Protein AF-A0A3M5R274-F1 (afdb_monomer)

Nearest PDB structures (foldseek):
  5cy2-assembly2_F  TM=9.081E-01  e=4.131E-01  Escherichia coli
  4ldz-assembly1_B  TM=8.921E-01  e=5.485E-01  Bacillus subtilis subsp. subtilis str. 168
  3c57-assembly1_A  TM=8.445E-01  e=5.888E-01  Mycobacterium tuberculosis
  4zms-assembly1_B  TM=8.565E-01  e=9.673E-01  S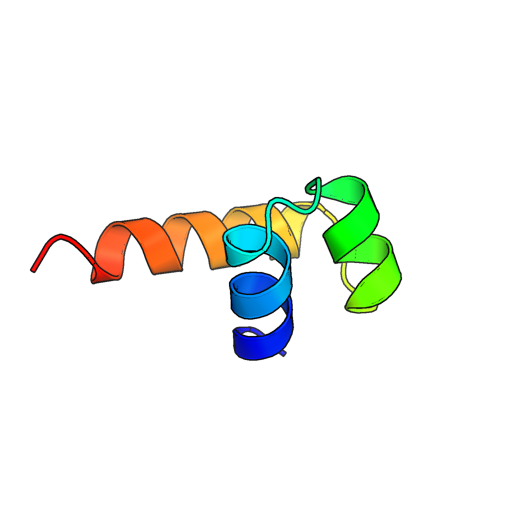treptococcus pneumoniae R6
  1gdt-assembly1_B  TM=9.163E-01  e=1.379E+00  Escherichia coli

Radius of gyration: 9.45 Å; Cα contacts (8 Å, |Δi|>4): 32; chains: 1; bounding box: 22×17×26 Å

Organism: NCBI:txid264453

Mean predicted aligned error: 3.49 Å

Secondary structure (DSSP, 8-state):
-HHHHHHHHHTT--HHHHHHHHT--HHHHHHHHHHHHHHTT-

Sequence (42 aa):
MHERVIALKSGGCSIAETARLAGVSVSQVKRVWAQNQTKDKV

pLDDT: mean 89.26, std 10.6, range [50.75, 95.94]

Foldseek 3Di:
DLVQLVVCVVVVHDLVRSCVVVVHDSVVSVVSVVVVVVVVPD

Solvent-accessible surface area (backbone atoms only — not comparable to full-atom values): 2476 Å² total; per-residue (Å²): 113,65,65,58,42,48,53,36,46,76,70,68,44,51,60,68,56,35,14,64,77,62,72,46,55,52,70,55,46,52,53,50,52,51,55,51,62,60,63,72,76,114

Structure (mmCIF, N/CA/C/O backbone):
data_AF-A0A3M5R274-F1
#
_entry.id   AF-A0A3M5R274-F1
#
loop_
_atom_site.group_PDB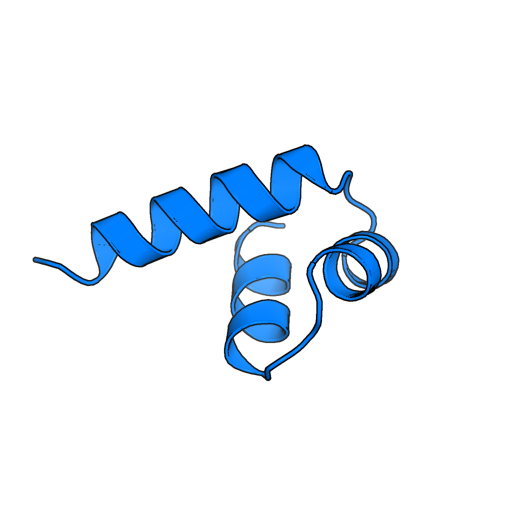
_atom_site.id
_atom_site.type_symbol
_atom_site.label_atom_id
_atom_site.label_alt_id
_atom_site.label_comp_id
_atom_site.label_asym_id
_atom_site.label_entity_id
_atom_site.label_seq_id
_atom_site.pdbx_PDB_ins_code
_atom_site.Cartn_x
_atom_site.Cartn_y
_atom_site.Cartn_z
_atom_site.occupancy
_atom_site.B_iso_or_equiv
_atom_site.auth_seq_id
_atom_site.auth_comp_id
_atom_site.auth_asym_id
_atom_site.auth_atom_id
_atom_site.pdbx_PDB_model_num
ATOM 1 N N . MET A 1 1 ? -8.622 0.767 -8.074 1.00 61.50 1 MET A N 1
ATOM 2 C CA . MET A 1 1 ? -7.193 1.171 -7.959 1.00 61.50 1 MET A CA 1
ATOM 3 C C . MET A 1 1 ? -6.748 1.344 -6.506 1.00 61.50 1 MET A C 1
ATOM 5 O O . MET A 1 1 ? -5.692 0.833 -6.157 1.00 61.50 1 MET A O 1
ATOM 9 N N . HIS A 1 2 ? -7.544 2.004 -5.650 1.00 82.75 2 HIS A N 1
ATOM 10 C CA . HIS A 1 2 ? -7.219 2.166 -4.224 1.00 82.75 2 HIS A CA 1
ATOM 11 C C . HIS A 1 2 ? -7.116 0.833 -3.469 1.00 82.75 2 HIS A C 1
ATOM 13 O O . HIS A 1 2 ? -6.165 0.644 -2.723 1.00 82.75 2 HIS A O 1
ATOM 19 N N . GLU A 1 3 ? -8.009 -0.124 -3.735 1.00 87.94 3 GLU A N 1
ATOM 20 C CA . GLU A 1 3 ? -7.987 -1.445 -3.084 1.00 87.94 3 GLU A CA 1
ATOM 21 C C . GLU A 1 3 ? -6.691 -2.219 -3.341 1.00 87.94 3 GLU A C 1
ATOM 23 O O . GLU A 1 3 ? -6.138 -2.812 -2.426 1.00 87.94 3 GLU A O 1
ATOM 28 N N . ARG A 1 4 ? -6.140 -2.148 -4.561 1.00 92.19 4 ARG A N 1
ATOM 29 C CA . ARG A 1 4 ? -4.870 -2.806 -4.904 1.00 92.19 4 ARG A CA 1
ATOM 30 C C . ARG A 1 4 ? -3.689 -2.185 -4.155 1.00 92.19 4 ARG A C 1
ATOM 32 O O . ARG A 1 4 ? -2.810 -2.906 -3.702 1.00 92.19 4 ARG A O 1
ATOM 39 N N . VAL A 1 5 ? -3.690 -0.861 -3.980 1.00 94.00 5 VAL A N 1
ATOM 40 C CA . VAL A 1 5 ? -2.692 -0.154 -3.160 1.00 94.00 5 VAL A CA 1
ATOM 41 C C . VAL A 1 5 ? -2.811 -0.557 -1.689 1.00 94.00 5 VAL A C 1
ATOM 43 O O . VAL A 1 5 ? -1.793 -0.829 -1.059 1.00 94.00 5 VAL A O 1
ATOM 46 N N . ILE A 1 6 ? -4.034 -0.619 -1.156 1.00 93.00 6 ILE A N 1
ATOM 47 C CA . ILE A 1 6 ? -4.296 -1.004 0.237 1.00 93.00 6 ILE A CA 1
ATOM 48 C C 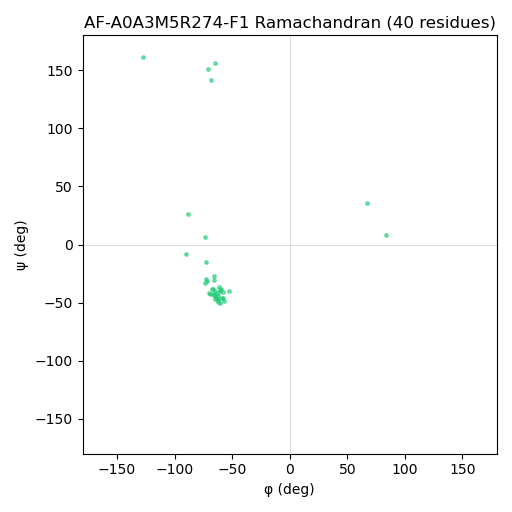. ILE A 1 6 ? -3.881 -2.460 0.474 1.00 93.00 6 ILE A C 1
ATOM 50 O O . ILE A 1 6 ? -3.139 -2.716 1.412 1.00 93.00 6 ILE A O 1
ATOM 54 N N . ALA A 1 7 ? -4.258 -3.390 -0.407 1.00 94.12 7 ALA A N 1
ATOM 55 C CA . ALA A 1 7 ? -3.893 -4.803 -0.301 1.00 94.12 7 ALA A CA 1
ATOM 56 C C . ALA A 1 7 ? -2.369 -5.011 -0.299 1.00 94.12 7 ALA A C 1
ATOM 58 O O . ALA A 1 7 ? -1.838 -5.713 0.559 1.00 94.12 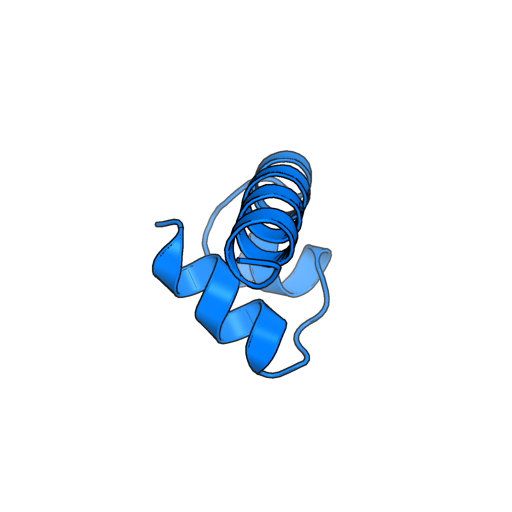7 ALA A O 1
ATOM 59 N N . LEU A 1 8 ? -1.647 -4.344 -1.207 1.00 93.69 8 LEU A N 1
ATOM 60 C CA . LEU A 1 8 ? -0.184 -4.414 -1.271 1.00 93.69 8 LEU A CA 1
ATOM 61 C C . LEU A 1 8 ? 0.476 -3.789 -0.032 1.00 93.69 8 LEU A C 1
ATOM 63 O O . LEU A 1 8 ? 1.405 -4.368 0.531 1.00 93.69 8 LEU A O 1
ATOM 67 N N . LYS A 1 9 ? -0.008 -2.627 0.427 1.00 93.62 9 LYS A N 1
ATOM 68 C CA . LYS A 1 9 ? 0.521 -1.959 1.625 1.00 93.62 9 LYS A CA 1
ATOM 69 C C . LYS A 1 9 ? 0.257 -2.751 2.903 1.00 93.62 9 LYS A C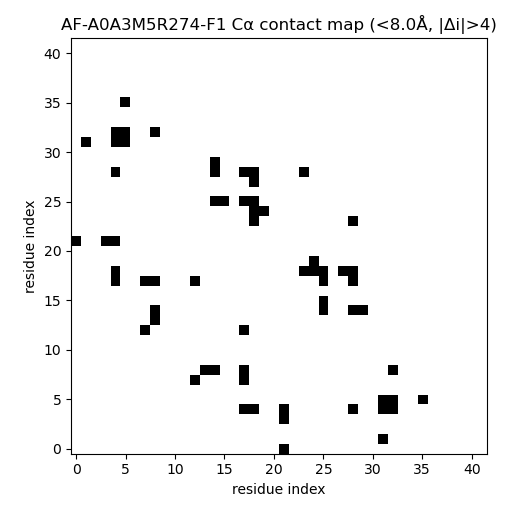 1
ATOM 71 O O . LYS A 1 9 ? 1.175 -2.859 3.715 1.00 93.62 9 LYS A O 1
ATOM 76 N N . SER A 1 10 ? -0.938 -3.314 3.060 1.00 90.94 10 SER A N 1
ATOM 77 C CA . SER A 1 10 ? -1.278 -4.199 4.178 1.00 90.94 10 SER A CA 1
ATOM 78 C C . SER A 1 10 ? -0.480 -5.501 4.139 1.00 90.94 10 SER A C 1
ATOM 80 O O . SER A 1 10 ? -0.121 -6.018 5.189 1.00 90.94 10 SER A O 1
ATOM 82 N N . GLY A 1 11 ? -0.108 -5.985 2.950 1.00 91.69 11 GLY A N 1
ATOM 83 C CA . GLY A 1 11 ? 0.817 -7.109 2.772 1.00 91.69 11 GLY A CA 1
ATOM 84 C C . GLY A 1 11 ? 2.291 -6.792 3.065 1.00 91.69 11 GLY A C 1
ATOM 85 O O . GLY A 1 11 ? 3.150 -7.621 2.785 1.00 91.69 11 GLY A O 1
ATOM 86 N N . GLY A 1 12 ? 2.614 -5.599 3.582 1.00 92.62 12 GLY A N 1
ATOM 87 C CA . GLY A 1 12 ? 3.984 -5.207 3.939 1.00 92.62 12 GLY A CA 1
ATOM 88 C C . GLY A 1 12 ? 4.824 -4.680 2.774 1.00 92.62 12 GLY A C 1
ATOM 89 O O . GLY A 1 12 ? 6.019 -4.432 2.932 1.00 92.62 12 GLY A O 1
ATOM 90 N N . CYS A 1 13 ? 4.226 -4.457 1.603 1.00 93.25 13 CYS A N 1
ATOM 91 C CA . CYS A 1 13 ? 4.959 -3.968 0.444 1.00 93.25 13 CYS A CA 1
ATOM 92 C C . CYS A 1 13 ? 5.428 -2.508 0.645 1.00 93.25 13 CYS A C 1
ATOM 94 O O . CYS A 1 13 ? 4.722 -1.649 1.203 1.00 93.25 13 CYS A O 1
ATOM 96 N N . SER A 1 14 ? 6.636 -2.203 0.166 1.00 94.75 14 SER A N 1
ATOM 97 C CA . SER A 1 14 ? 7.191 -0.844 0.167 1.00 94.75 14 SER A CA 1
ATOM 98 C C . SER A 1 14 ? 6.388 0.084 -0.744 1.00 94.75 14 SER A C 1
ATOM 100 O O . SER A 1 14 ? 5.741 -0.352 -1.690 1.00 94.75 14 SER A O 1
ATOM 102 N N . ILE A 1 15 ? 6.434 1.396 -0.492 1.00 93.50 15 ILE A N 1
ATOM 103 C CA . ILE A 1 15 ? 5.659 2.383 -1.268 1.00 93.50 15 ILE A CA 1
ATOM 104 C C . ILE A 1 15 ? 6.071 2.392 -2.749 1.00 93.50 15 ILE A C 1
ATOM 106 O O . ILE A 1 15 ? 5.205 2.427 -3.619 1.00 93.50 15 ILE A O 1
ATOM 110 N N . ALA A 1 16 ? 7.376 2.356 -3.034 1.00 94.69 16 ALA A N 1
ATOM 111 C CA . ALA A 1 16 ? 7.897 2.328 -4.402 1.00 94.69 16 ALA A CA 1
ATOM 112 C C . ALA A 1 16 ? 7.512 1.036 -5.140 1.00 94.69 16 ALA A C 1
ATOM 114 O O . ALA A 1 16 ? 7.114 1.077 -6.302 1.00 94.69 16 ALA A O 1
ATOM 115 N N . GLU A 1 17 ? 7.555 -0.095 -4.439 1.00 95.00 17 GLU A N 1
ATOM 116 C CA . GLU A 1 17 ? 7.174 -1.385 -5.007 1.00 95.00 17 GLU A CA 1
ATOM 117 C C . GLU A 1 17 ? 5.663 -1.467 -5.243 1.00 95.00 17 GLU A C 1
ATOM 119 O O . GLU A 1 17 ? 5.209 -1.845 -6.319 1.00 95.00 17 GLU A O 1
ATOM 124 N N . THR A 1 18 ? 4.868 -0.962 -4.298 1.00 95.94 18 THR A N 1
ATOM 125 C CA . THR A 1 18 ? 3.417 -0.807 -4.462 1.00 95.94 18 THR A CA 1
ATOM 126 C C . THR A 1 18 ? 3.085 0.077 -5.664 1.00 95.94 18 THR A C 1
ATOM 128 O O . THR A 1 18 ? 2.165 -0.231 -6.414 1.00 95.94 18 THR A O 1
ATOM 131 N N . ALA A 1 19 ? 3.838 1.160 -5.874 1.00 95.38 19 ALA A N 1
ATOM 132 C CA . ALA A 1 19 ? 3.674 2.051 -7.018 1.00 95.38 19 ALA A CA 1
ATOM 133 C C . ALA A 1 19 ? 3.929 1.319 -8.349 1.00 95.38 19 ALA A C 1
ATOM 135 O O . ALA A 1 19 ? 3.083 1.384 -9.244 1.00 95.38 19 ALA A O 1
ATOM 136 N N . ARG A 1 20 ? 5.019 0.541 -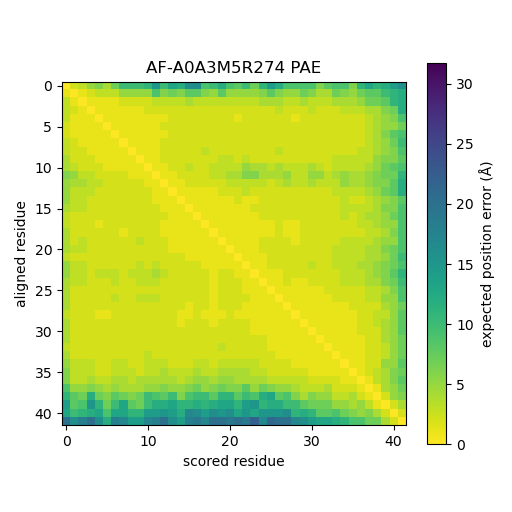8.453 1.00 95.00 20 ARG A N 1
ATOM 137 C CA . ARG A 1 20 ? 5.284 -0.310 -9.629 1.00 95.00 20 ARG A CA 1
ATOM 138 C C . ARG A 1 20 ? 4.186 -1.349 -9.852 1.00 95.00 20 ARG A C 1
ATOM 140 O O . ARG A 1 20 ? 3.667 -1.449 -10.959 1.00 95.00 20 ARG A O 1
ATOM 147 N N . LEU A 1 21 ? 3.814 -2.098 -8.815 1.00 93.69 21 LEU A N 1
ATOM 148 C CA . LEU A 1 21 ? 2.872 -3.221 -8.913 1.00 93.69 21 LEU A CA 1
ATOM 149 C C . LEU A 1 21 ? 1.422 -2.787 -9.151 1.00 9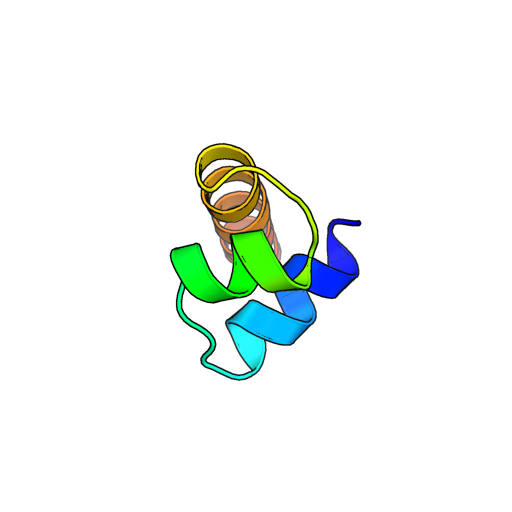3.69 21 LEU A C 1
ATOM 151 O O . LEU A 1 21 ? 0.650 -3.520 -9.774 1.00 93.69 21 LEU A O 1
ATOM 155 N N . ALA A 1 22 ? 1.031 -1.620 -8.640 1.00 92.81 22 ALA A N 1
ATOM 156 C CA . ALA A 1 22 ? -0.290 -1.044 -8.867 1.00 92.81 22 ALA A CA 1
ATOM 157 C C . ALA A 1 22 ? -0.346 -0.140 -10.111 1.00 92.81 22 ALA A C 1
ATOM 159 O O . ALA A 1 22 ? -1.444 0.264 -10.489 1.00 92.81 22 ALA A O 1
ATOM 160 N N . GLY A 1 23 ? 0.792 0.163 -10.748 1.00 94.38 23 GLY A N 1
ATOM 161 C CA . GLY A 1 23 ? 0.865 1.035 -11.926 1.00 94.38 23 GLY A CA 1
ATOM 162 C C . GLY A 1 23 ? 0.510 2.491 -11.616 1.00 94.38 23 GLY A C 1
ATOM 163 O O . GLY A 1 23 ? -0.151 3.151 -12.413 1.00 94.38 23 GLY A O 1
ATOM 164 N N . VAL A 1 24 ? 0.889 2.982 -10.434 1.00 93.69 24 VAL A N 1
ATOM 165 C CA . VAL A 1 24 ? 0.556 4.330 -9.941 1.00 93.69 24 VAL A CA 1
ATOM 166 C C . VAL A 1 24 ? 1.806 5.073 -9.502 1.00 93.69 24 VAL A C 1
ATOM 168 O O . VAL A 1 24 ? 2.824 4.468 -9.186 1.00 93.69 24 VAL A O 1
ATOM 171 N N . SER A 1 25 ? 1.731 6.397 -9.396 1.00 95.19 25 SER A N 1
ATOM 172 C CA . SER A 1 25 ? 2.826 7.177 -8.819 1.00 95.19 25 SER A CA 1
ATOM 173 C C . SER A 1 25 ? 2.940 6.971 -7.304 1.00 95.19 25 SER A C 1
ATOM 175 O O . SER A 1 25 ? 1.946 6.804 -6.594 1.00 95.19 25 SER A O 1
ATOM 177 N N . VAL A 1 26 ? 4.158 7.109 -6.777 1.00 95.50 26 VAL A N 1
ATOM 178 C CA . VAL A 1 26 ? 4.450 7.061 -5.331 1.00 95.50 26 VAL A CA 1
ATOM 179 C C . VAL A 1 26 ? 3.582 8.037 -4.526 1.00 95.50 26 VAL A C 1
ATOM 181 O O . VAL A 1 26 ? 3.088 7.692 -3.452 1.00 95.50 26 VAL A O 1
ATOM 184 N N . SER A 1 27 ? 3.342 9.240 -5.052 1.00 95.38 27 SER A N 1
ATOM 185 C CA . SER A 1 27 ? 2.472 10.238 -4.417 1.00 95.38 27 SER A CA 1
ATOM 186 C C . SER A 1 27 ? 1.031 9.745 -4.260 1.00 95.38 27 SER A C 1
ATOM 188 O O . SER A 1 27 ? 0.394 10.015 -3.241 1.00 95.38 27 SER A O 1
ATOM 190 N N . GLN A 1 28 ? 0.527 8.979 -5.232 1.00 94.00 28 GLN A N 1
ATOM 191 C CA . GLN A 1 28 ? -0.811 8.395 -5.169 1.00 94.00 28 GLN A CA 1
ATOM 192 C C . GLN A 1 28 ? -0.878 7.304 -4.098 1.00 94.00 28 GLN A C 1
ATOM 194 O O . GLN A 1 28 ? -1.816 7.297 -3.304 1.00 94.00 28 GLN A O 1
ATOM 199 N N . VAL A 1 29 ? 0.145 6.448 -4.002 1.00 95.50 29 VAL A N 1
ATOM 200 C CA . VAL A 1 29 ? 0.242 5.438 -2.931 1.00 95.50 29 VAL A CA 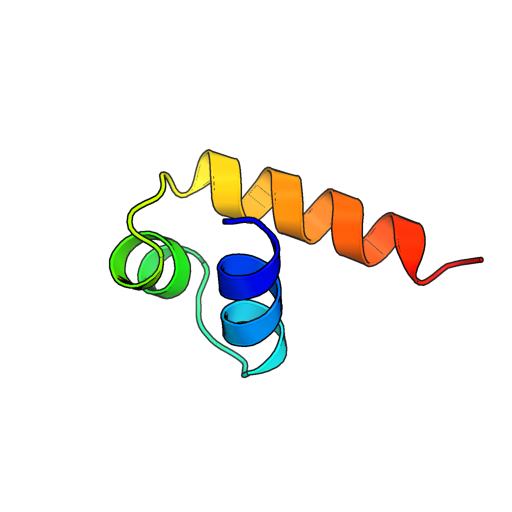1
ATOM 201 C C . VAL A 1 29 ? 0.202 6.093 -1.553 1.00 95.50 29 VAL A C 1
ATOM 203 O O . VAL A 1 29 ? -0.586 5.684 -0.702 1.00 95.50 29 VAL A O 1
ATOM 206 N N . LYS A 1 30 ? 1.004 7.144 -1.339 1.00 94.88 30 LYS A N 1
ATOM 207 C CA . LYS A 1 30 ? 1.038 7.887 -0.069 1.00 94.88 30 LYS A CA 1
ATOM 208 C C . LYS A 1 30 ? -0.331 8.464 0.294 1.00 94.88 30 LYS A C 1
ATOM 210 O O . LYS A 1 30 ? -0.770 8.307 1.430 1.00 94.88 30 LYS A O 1
ATOM 215 N N . ARG A 1 31 ? -1.013 9.095 -0.668 1.00 94.19 31 ARG A N 1
ATOM 216 C CA . ARG A 1 31 ? -2.338 9.694 -0.454 1.00 94.19 31 ARG A CA 1
ATOM 217 C C . ARG A 1 31 ? -3.377 8.643 -0.064 1.00 94.19 31 ARG A C 1
ATOM 219 O O . ARG A 1 31 ? -4.068 8.820 0.932 1.00 94.19 31 ARG A O 1
ATOM 226 N N . VAL A 1 32 ? -3.456 7.548 -0.820 1.00 93.50 32 VAL A N 1
ATOM 227 C CA . VAL A 1 32 ? -4.419 6.462 -0.574 1.00 93.50 32 VAL A CA 1
ATOM 228 C C . VAL A 1 32 ? -4.154 5.789 0.771 1.00 93.50 32 VAL A C 1
ATOM 230 O O . VAL A 1 32 ? -5.088 5.545 1.528 1.00 93.50 32 VAL A O 1
ATOM 233 N N . TRP A 1 33 ? -2.887 5.535 1.107 1.00 93.44 33 TRP A N 1
ATOM 234 C CA . TRP A 1 33 ? -2.525 4.908 2.377 1.00 93.44 33 TRP A CA 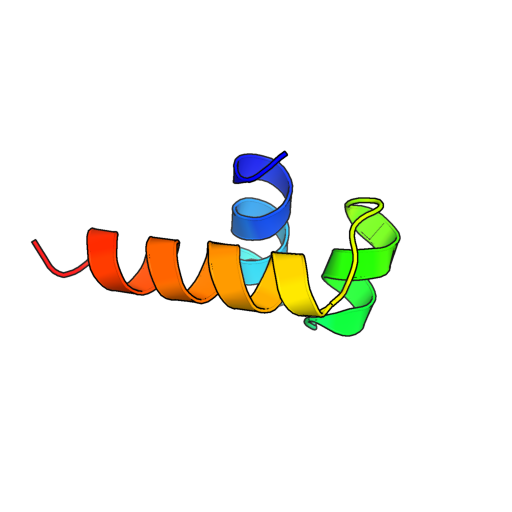1
ATOM 235 C C . TRP A 1 33 ? -2.818 5.804 3.586 1.00 93.44 33 TRP A C 1
ATOM 237 O O . TRP A 1 33 ? -3.286 5.321 4.616 1.00 93.44 33 TRP A O 1
ATOM 247 N N . ALA A 1 34 ? -2.587 7.113 3.471 1.00 92.50 34 ALA A N 1
ATOM 248 C CA . ALA A 1 34 ? -2.974 8.067 4.507 1.00 92.50 34 ALA A CA 1
ATOM 249 C C . ALA A 1 34 ? -4.499 8.085 4.704 1.00 92.50 34 ALA A C 1
ATOM 251 O O . ALA A 1 34 ? -4.964 7.945 5.830 1.00 92.50 34 ALA A O 1
ATOM 252 N N . GLN A 1 35 ? -5.273 8.160 3.614 1.00 91.50 35 GLN A N 1
ATOM 253 C CA . GLN A 1 35 ? -6.740 8.111 3.668 1.00 91.50 35 GLN A CA 1
ATOM 254 C C . GLN A 1 35 ? -7.261 6.807 4.291 1.00 91.50 35 GLN A C 1
ATOM 256 O O . GLN A 1 35 ? -8.225 6.843 5.051 1.00 91.50 35 GLN A O 1
ATOM 261 N N . ASN A 1 36 ? -6.621 5.670 4.004 1.00 89.94 36 ASN A N 1
ATOM 262 C CA . ASN A 1 36 ? -6.976 4.381 4.597 1.00 89.94 36 ASN A CA 1
ATOM 263 C C . ASN A 1 36 ? -6.750 4.362 6.118 1.00 89.94 36 ASN A C 1
ATOM 265 O O . ASN A 1 36 ? -7.637 3.966 6.863 1.00 89.94 36 ASN A O 1
ATOM 269 N N . GLN A 1 37 ? -5.598 4.854 6.587 1.00 86.75 37 GLN A N 1
ATOM 270 C CA . GLN A 1 37 ? -5.285 4.930 8.023 1.00 86.75 37 GLN A CA 1
ATOM 271 C C . GLN A 1 37 ? -6.194 5.896 8.794 1.00 86.75 37 GLN A C 1
ATOM 273 O O . GLN A 1 37 ? -6.386 5.728 9.993 1.00 86.75 37 GLN A O 1
ATOM 278 N N . THR A 1 38 ? -6.742 6.922 8.139 1.00 86.69 38 THR A N 1
ATOM 279 C CA . THR A 1 38 ? -7.733 7.810 8.765 1.00 86.69 38 THR A CA 1
ATOM 280 C C . THR A 1 38 ? -9.097 7.134 8.905 1.00 86.69 38 THR A C 1
ATOM 282 O O . THR A 1 38 ? -9.795 7.399 9.877 1.00 86.69 38 THR A O 1
ATOM 285 N N . LYS A 1 39 ? -9.475 6.258 7.965 1.00 74.00 39 LYS A N 1
ATOM 286 C CA . LYS A 1 39 ? -10.765 5.550 7.985 1.00 74.00 39 LYS A CA 1
ATOM 287 C C . LYS A 1 39 ? -10.863 4.457 9.049 1.00 74.00 39 LYS A C 1
ATOM 289 O O . LYS A 1 39 ? -11.959 4.205 9.521 1.00 74.00 39 LYS A O 1
ATOM 294 N N . ASP A 1 40 ? -9.746 3.834 9.407 1.00 65.62 40 ASP A N 1
ATOM 295 C CA . ASP A 1 40 ? -9.684 2.771 10.423 1.00 65.62 40 ASP A CA 1
ATOM 296 C C . ASP A 1 40 ? -9.868 3.294 11.862 1.00 65.62 40 ASP A C 1
ATOM 298 O O . ASP A 1 40 ? -10.141 2.536 12.780 1.00 65.62 40 ASP A O 1
ATOM 302 N N . LYS A 1 41 ? -9.745 4.612 12.073 1.00 59.47 41 LYS A N 1
ATOM 303 C CA . LYS A 1 41 ? -9.839 5.247 13.397 1.00 59.47 41 LYS A CA 1
ATOM 304 C C . LYS A 1 41 ? -11.265 5.650 13.813 1.00 59.47 41 LYS A C 1
ATOM 306 O O . LYS A 1 41 ? -11.402 6.598 14.586 1.00 59.47 41 LYS A O 1
ATOM 311 N N . VAL A 1 42 ? -12.302 4.990 13.294 1.00 50.75 42 VAL A N 1
ATOM 312 C CA . VAL A 1 42 ? -13.717 5.267 13.623 1.00 50.75 42 VAL A CA 1
ATOM 313 C C . VAL A 1 42 ? -14.336 4.090 14.355 1.00 50.75 42 VAL A C 1
ATOM 315 O O . VAL A 1 42 ? -14.180 2.957 13.855 1.00 50.75 42 VAL A O 1
#

InterPro domains:
  IPR006120 Resolvase, HTH domain [PF02796] (3-35)